Protein AF-A0A0J9FMY9-F1 (afdb_monomer_lite)

Structure (mmCIF, N/CA/C/O backbone):
data_AF-A0A0J9FMY9-F1
#
_entry.id   AF-A0A0J9FMY9-F1
#
loop_
_atom_site.group_PDB
_atom_site.id
_atom_site.type_symbol
_atom_site.label_atom_id
_atom_site.label_alt_id
_atom_site.label_comp_id
_atom_site.label_asym_id
_atom_site.label_entity_id
_atom_site.label_seq_id
_atom_site.pdbx_PDB_ins_code
_atom_site.Cartn_x
_atom_site.Cartn_y
_atom_site.Cartn_z
_atom_site.occupancy
_atom_site.B_iso_or_equiv
_atom_site.auth_seq_id
_atom_site.auth_comp_id
_atom_site.auth_asym_id
_atom_site.auth_atom_id
_atom_site.pdbx_PDB_model_num
ATOM 1 N N . MET A 1 1 ? 34.239 -7.128 -32.981 1.00 51.28 1 MET A N 1
ATOM 2 C CA . MET A 1 1 ? 32.922 -6.642 -33.454 1.00 51.28 1 MET A CA 1
ATOM 3 C C . MET A 1 1 ? 31.728 -7.252 -32.711 1.00 51.28 1 MET A C 1
ATOM 5 O O . MET A 1 1 ? 30.776 -6.526 -32.487 1.00 51.28 1 MET A O 1
ATOM 9 N N . ALA A 1 2 ? 31.751 -8.516 -32.260 1.00 53.34 2 ALA A N 1
ATOM 10 C CA . ALA A 1 2 ? 30.641 -9.077 -31.464 1.00 53.34 2 ALA A CA 1
ATOM 11 C C . ALA A 1 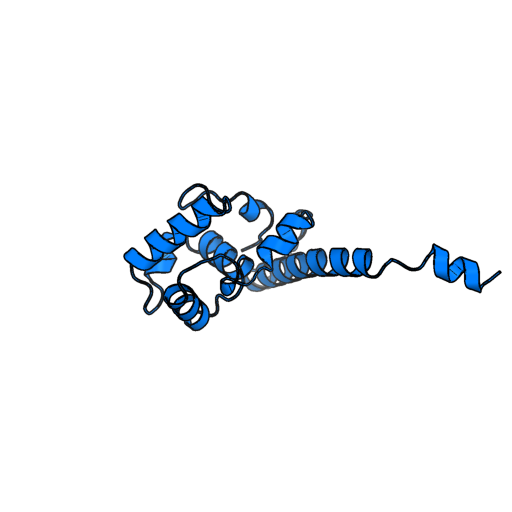2 ? 30.574 -8.557 -30.006 1.00 53.34 2 ALA A C 1
ATOM 13 O O . ALA A 1 2 ? 29.491 -8.382 -29.459 1.00 53.34 2 ALA A O 1
ATOM 14 N N . ALA A 1 3 ? 31.722 -8.268 -29.382 1.00 53.75 3 ALA A N 1
ATOM 15 C CA . ALA A 1 3 ? 31.780 -7.810 -27.988 1.00 53.75 3 ALA A CA 1
ATOM 16 C C . ALA A 1 3 ? 31.188 -6.400 -27.771 1.00 53.75 3 ALA A C 1
ATOM 18 O O . ALA A 1 3 ? 30.572 -6.143 -26.741 1.00 53.75 3 ALA A O 1
ATOM 19 N N . THR A 1 4 ? 31.319 -5.504 -28.755 1.00 53.56 4 THR A N 1
ATOM 20 C CA . THR A 1 4 ? 30.743 -4.148 -28.714 1.00 53.56 4 THR A CA 1
ATOM 21 C C . THR A 1 4 ? 29.220 -4.172 -28.871 1.00 53.56 4 THR A C 1
ATOM 23 O O . THR A 1 4 ? 28.524 -3.472 -28.146 1.00 53.56 4 THR A O 1
ATOM 26 N N . TYR A 1 5 ? 28.693 -5.077 -29.704 1.00 57.59 5 TYR A N 1
ATOM 27 C CA . TYR A 1 5 ? 27.249 -5.276 -29.884 1.00 57.59 5 TYR A CA 1
ATOM 28 C C . TYR A 1 5 ? 26.539 -5.741 -28.601 1.00 57.59 5 TYR A C 1
ATOM 30 O O . TYR A 1 5 ? 25.401 -5.352 -28.341 1.00 57.59 5 TYR A O 1
ATOM 38 N N . ILE A 1 6 ? 27.200 -6.565 -27.778 1.00 57.62 6 ILE A N 1
ATOM 39 C CA . ILE A 1 6 ? 26.646 -7.016 -26.492 1.00 57.62 6 ILE A CA 1
ATOM 40 C C . ILE A 1 6 ? 26.609 -5.857 -25.493 1.00 57.62 6 ILE A C 1
ATOM 42 O O . ILE A 1 6 ? 25.601 -5.682 -24.816 1.00 57.62 6 ILE A O 1
ATOM 46 N N . HIS A 1 7 ? 27.664 -5.041 -25.419 1.00 58.41 7 HIS A N 1
ATOM 47 C CA . HIS A 1 7 ? 27.706 -3.910 -24.492 1.00 58.41 7 HIS A CA 1
ATOM 48 C C . HIS A 1 7 ? 26.641 -2.848 -24.814 1.00 58.41 7 HIS A C 1
ATOM 50 O O . HIS A 1 7 ? 26.029 -2.308 -23.893 1.00 58.41 7 HIS A O 1
ATOM 56 N N . GLU A 1 8 ? 26.387 -2.587 -26.097 1.00 58.66 8 GLU A N 1
ATOM 57 C CA . GLU A 1 8 ? 25.418 -1.581 -26.552 1.00 58.66 8 GLU A CA 1
ATOM 58 C C . GLU A 1 8 ? 23.956 -2.034 -26.400 1.00 58.66 8 GLU A C 1
ATOM 60 O O . GLU A 1 8 ? 23.081 -1.209 -26.142 1.00 58.66 8 GLU A O 1
ATOM 65 N N . ASN A 1 9 ? 23.681 -3.340 -26.502 1.00 61.38 9 ASN A N 1
ATOM 66 C CA . ASN A 1 9 ? 22.319 -3.887 -26.417 1.00 61.38 9 ASN A CA 1
ATOM 67 C C . ASN A 1 9 ? 21.946 -4.453 -25.038 1.00 61.38 9 ASN A C 1
ATOM 69 O O . ASN A 1 9 ? 20.779 -4.782 -24.795 1.00 61.38 9 ASN A O 1
ATOM 73 N N . TRP A 1 10 ? 22.907 -4.591 -24.122 1.00 70.69 10 TRP A N 1
ATOM 74 C CA . TRP A 1 10 ? 22.628 -5.065 -22.772 1.00 70.69 10 TRP A CA 1
ATOM 75 C C . TRP A 1 10 ? 21.916 -3.978 -21.967 1.00 70.69 10 TRP A C 1
ATOM 77 O O . TRP A 1 10 ? 22.460 -2.906 -21.694 1.00 70.69 10 TRP A O 1
ATOM 87 N N . LYS A 1 11 ? 20.681 -4.258 -21.540 1.00 72.12 11 LYS A N 1
ATOM 88 C CA . LYS A 1 11 ? 19.965 -3.365 -20.626 1.00 72.12 11 LYS A CA 1
ATOM 89 C C . LYS A 1 11 ? 20.761 -3.234 -19.335 1.00 72.12 11 LYS A C 1
ATOM 91 O O . LYS A 1 11 ? 21.118 -4.230 -18.709 1.00 72.12 11 LYS A O 1
ATOM 96 N N . THR A 1 12 ? 20.992 -1.998 -18.907 1.00 82.88 12 THR A N 1
ATOM 97 C CA . THR A 1 12 ? 21.638 -1.738 -17.622 1.00 82.88 12 THR A CA 1
ATOM 98 C C . THR A 1 12 ? 20.855 -2.402 -16.488 1.00 82.88 12 THR A C 1
ATOM 100 O O . THR A 1 12 ? 19.623 -2.507 -16.529 1.00 82.88 12 THR A O 1
ATOM 103 N N . THR A 1 13 ? 21.562 -2.822 -15.438 1.00 81.50 13 THR A N 1
ATOM 104 C CA . THR A 1 13 ? 20.961 -3.413 -14.231 1.00 81.50 13 THR A CA 1
ATOM 105 C C . THR A 1 13 ? 19.852 -2.526 -13.659 1.00 81.50 13 THR A C 1
ATOM 107 O O . THR A 1 13 ? 18.830 -3.020 -13.183 1.00 81.50 13 THR A O 1
ATOM 110 N N . GLU A 1 14 ? 20.010 -1.205 -13.763 1.00 81.69 14 GLU A N 1
ATOM 111 C CA . GLU A 1 14 ? 19.011 -0.230 -13.335 1.00 81.69 14 GLU A CA 1
ATOM 112 C C . GLU A 1 14 ? 17.723 -0.295 -14.171 1.00 81.69 14 GLU A C 1
ATOM 114 O O . GLU A 1 14 ? 16.624 -0.311 -13.612 1.00 81.69 14 GLU A O 1
ATOM 119 N N . THR A 1 15 ? 17.834 -0.394 -15.498 1.00 84.88 15 THR A N 1
ATOM 120 C CA . THR A 1 15 ? 16.677 -0.561 -16.388 1.00 84.88 15 THR A CA 1
ATOM 121 C C . THR A 1 15 ? 15.952 -1.873 -16.108 1.00 84.88 15 THR A C 1
ATOM 123 O O . THR A 1 15 ? 14.723 -1.885 -16.009 1.00 84.88 15 THR A O 1
ATOM 126 N N . CYS A 1 16 ? 16.690 -2.965 -15.897 1.00 85.12 16 CYS A N 1
ATOM 127 C CA . CYS A 1 16 ? 16.107 -4.248 -15.508 1.00 85.12 16 CYS A CA 1
ATOM 128 C C . CYS A 1 16 ? 15.360 -4.145 -14.171 1.00 85.12 16 CYS A C 1
ATOM 130 O O . CYS A 1 16 ? 14.210 -4.570 -14.075 1.00 85.12 16 CYS A O 1
ATOM 132 N N . ARG A 1 17 ? 15.951 -3.497 -13.160 1.00 86.06 17 ARG A N 1
ATOM 133 C CA . ARG A 1 17 ? 15.306 -3.284 -11.856 1.00 86.06 17 ARG A CA 1
ATOM 134 C C . ARG A 1 17 ? 14.011 -2.476 -11.978 1.00 86.06 17 ARG A C 1
ATOM 136 O O . ARG A 1 17 ? 12.998 -2.859 -11.400 1.00 86.06 17 ARG A O 1
ATOM 143 N N . LYS A 1 18 ? 14.020 -1.385 -12.751 1.00 87.25 18 LYS A N 1
ATOM 144 C CA . LYS A 1 18 ? 12.824 -0.566 -13.027 1.00 87.25 18 LYS A CA 1
ATOM 145 C C . LYS A 1 18 ? 11.717 -1.388 -13.694 1.00 87.25 18 LYS A C 1
ATOM 147 O O . LYS A 1 18 ? 10.546 -1.223 -13.356 1.00 87.25 18 LYS A O 1
ATOM 152 N N . GLN A 1 19 ? 12.085 -2.278 -14.616 1.00 87.69 19 GLN A N 1
ATOM 153 C CA . GLN A 1 19 ? 11.142 -3.158 -15.301 1.00 87.69 19 GLN A CA 1
ATOM 154 C C . GLN A 1 19 ? 10.519 -4.182 -14.347 1.00 87.69 19 GLN A C 1
ATOM 156 O O . GLN A 1 19 ? 9.306 -4.370 -14.381 1.00 87.69 19 GLN A O 1
ATOM 161 N N . VAL A 1 20 ? 11.325 -4.796 -13.474 1.00 88.88 20 VAL A N 1
ATOM 162 C CA . VAL A 1 20 ? 10.845 -5.760 -12.473 1.00 88.88 20 VAL A CA 1
ATOM 163 C C . VAL A 1 20 ? 9.791 -5.124 -11.572 1.00 88.88 20 VAL A C 1
ATOM 165 O O . VAL A 1 20 ? 8.712 -5.682 -11.438 1.00 88.88 20 VAL A O 1
ATOM 168 N N . LEU A 1 21 ? 10.043 -3.925 -11.035 1.00 89.06 21 LEU A N 1
ATOM 169 C CA . LEU A 1 21 ? 9.086 -3.236 -10.158 1.00 89.06 21 LEU A CA 1
ATOM 170 C C . LEU A 1 21 ? 7.720 -3.032 -10.831 1.00 89.06 21 LEU A C 1
ATOM 172 O O . LEU A 1 21 ? 6.682 -3.313 -10.237 1.00 89.06 21 LEU A O 1
ATOM 176 N N . LYS A 1 22 ? 7.725 -2.582 -12.091 1.00 88.00 22 LYS A N 1
ATOM 177 C CA . LYS A 1 22 ? 6.499 -2.398 -12.879 1.00 88.00 22 LYS A CA 1
ATOM 178 C C . LYS A 1 22 ? 5.765 -3.715 -13.115 1.00 88.00 22 LYS A C 1
ATOM 180 O O . LYS A 1 22 ? 4.551 -3.775 -12.935 1.00 88.00 22 LYS A O 1
ATOM 185 N N . LEU A 1 23 ? 6.498 -4.751 -13.523 1.00 88.25 23 LEU A N 1
ATOM 186 C CA . LEU A 1 23 ? 5.932 -6.070 -13.797 1.00 88.25 23 LEU A CA 1
ATOM 187 C C . LEU A 1 23 ? 5.345 -6.701 -12.534 1.00 88.25 23 LEU A C 1
ATOM 189 O O . LEU A 1 23 ? 4.286 -7.307 -12.622 1.00 88.25 23 LEU A O 1
ATOM 193 N N . THR A 1 24 ? 5.958 -6.509 -11.364 1.00 90.62 24 THR A N 1
ATOM 194 C CA . THR A 1 24 ? 5.428 -7.023 -10.094 1.00 90.62 24 THR A CA 1
ATOM 195 C C . THR A 1 24 ? 4.022 -6.490 -9.811 1.00 90.62 24 THR A C 1
ATOM 197 O O . THR A 1 24 ? 3.111 -7.286 -9.593 1.00 90.62 24 THR A O 1
ATOM 200 N N . ILE A 1 25 ? 3.803 -5.170 -9.902 1.00 89.00 25 ILE A N 1
ATOM 201 C CA . ILE A 1 25 ? 2.467 -4.580 -9.689 1.00 89.00 25 ILE A CA 1
ATOM 202 C C . ILE A 1 25 ? 1.463 -5.087 -10.730 1.00 89.00 25 ILE A C 1
ATOM 204 O O . ILE A 1 25 ? 0.313 -5.384 -10.402 1.00 89.00 25 ILE A O 1
ATOM 208 N N . GLN A 1 26 ? 1.891 -5.219 -11.989 1.00 88.06 26 GLN A N 1
ATOM 209 C CA . GLN A 1 26 ? 1.041 -5.761 -13.047 1.00 88.06 26 GLN A CA 1
ATOM 210 C C . GLN A 1 26 ? 0.643 -7.212 -12.765 1.00 88.06 26 GLN A C 1
ATOM 212 O O . GLN A 1 26 ? -0.540 -7.531 -12.827 1.00 88.06 26 GLN A O 1
ATOM 217 N N . CYS A 1 27 ? 1.589 -8.073 -12.391 1.00 87.50 27 CYS A N 1
ATOM 218 C CA . CYS A 1 27 ? 1.319 -9.456 -12.001 1.00 87.50 27 CYS A CA 1
ATOM 219 C C . CYS A 1 27 ? 0.344 -9.53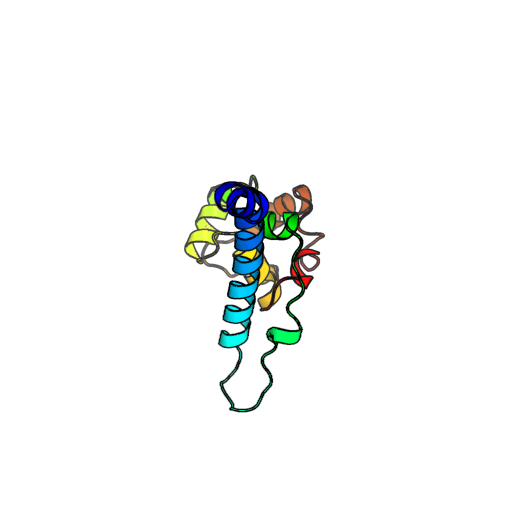1 -10.823 1.00 87.50 27 CYS A C 1
ATOM 221 O O . CYS A 1 27 ? -0.606 -10.309 -10.873 1.00 87.50 27 CYS A O 1
ATOM 223 N N . ASN A 1 28 ? 0.520 -8.691 -9.803 1.00 88.94 28 ASN A N 1
ATOM 224 C CA . ASN A 1 28 ? -0.401 -8.635 -8.671 1.00 88.94 28 ASN A CA 1
ATOM 225 C C . ASN A 1 28 ? -1.801 -8.164 -9.093 1.00 88.94 28 ASN A C 1
ATOM 227 O O . ASN A 1 28 ? -2.794 -8.723 -8.639 1.00 88.94 28 ASN A O 1
ATOM 231 N N . ASN A 1 29 ? -1.902 -7.201 -10.014 1.00 88.50 29 ASN A N 1
ATOM 232 C CA . ASN A 1 29 ? -3.182 -6.795 -10.599 1.00 88.50 29 ASN A CA 1
ATOM 233 C C . ASN A 1 29 ? -3.863 -7.936 -11.359 1.00 88.50 29 ASN A C 1
ATOM 235 O O . ASN A 1 29 ? -5.062 -8.139 -11.179 1.00 88.50 29 ASN A O 1
ATOM 239 N N . TYR A 1 30 ? -3.120 -8.683 -12.179 1.00 84.31 30 TYR A N 1
ATOM 240 C CA . TYR A 1 30 ? -3.653 -9.857 -12.871 1.00 84.31 30 TYR A CA 1
ATOM 241 C C . TYR A 1 30 ? -4.119 -10.919 -11.877 1.00 84.31 30 TYR A C 1
ATOM 243 O O . TYR A 1 30 ? -5.224 -11.431 -12.011 1.00 84.31 30 TYR A O 1
ATOM 251 N N . LYS A 1 31 ? -3.320 -11.205 -10.843 1.00 85.12 31 LYS A N 1
ATOM 252 C CA . LYS A 1 31 ? -3.682 -12.148 -9.781 1.00 85.12 31 LYS A CA 1
ATOM 253 C C . LYS A 1 31 ? -4.979 -11.736 -9.088 1.00 85.12 31 LYS A C 1
ATOM 255 O O . LYS A 1 31 ? -5.862 -12.574 -8.940 1.00 85.12 31 LYS A O 1
ATOM 260 N N . SER A 1 32 ? -5.110 -10.465 -8.709 1.00 81.94 32 SER A N 1
ATOM 261 C CA . SER A 1 32 ? -6.347 -9.940 -8.131 1.00 81.94 32 SER A CA 1
ATOM 262 C C . SER A 1 32 ? -7.514 -10.107 -9.099 1.00 81.94 32 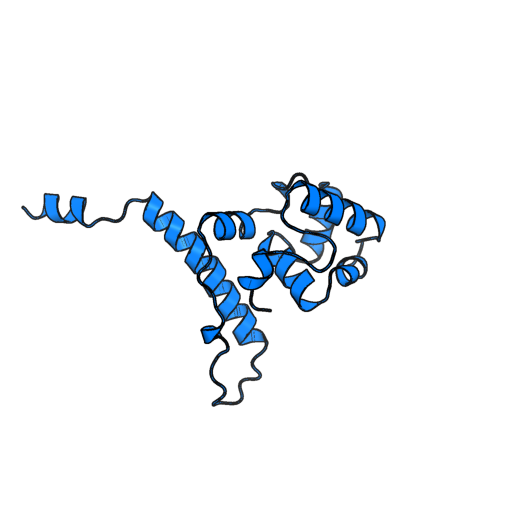SER A C 1
ATOM 264 O O . SER A 1 32 ? -8.520 -10.683 -8.719 1.00 81.94 32 SER A O 1
ATOM 266 N N . ALA A 1 33 ? -7.373 -9.701 -10.366 1.00 79.62 33 ALA A N 1
ATOM 267 C CA . ALA A 1 33 ? -8.437 -9.831 -11.365 1.00 79.62 33 ALA A CA 1
ATOM 268 C C . ALA A 1 33 ? -8.908 -11.286 -11.553 1.00 79.62 33 ALA A C 1
ATOM 270 O O . ALA A 1 33 ? -10.108 -11.534 -11.651 1.00 79.62 33 ALA A O 1
ATOM 271 N N . LEU A 1 34 ? -7.975 -12.242 -11.557 1.00 75.94 34 LEU A N 1
ATOM 272 C CA . LEU A 1 34 ? -8.271 -13.669 -11.694 1.00 75.94 34 LEU A CA 1
ATOM 273 C C . LEU A 1 34 ? -9.012 -14.244 -10.481 1.00 75.94 34 LEU A C 1
ATOM 275 O O . LEU A 1 34 ? -9.821 -15.146 -10.647 1.00 75.94 34 LEU A O 1
ATOM 279 N N . GLN A 1 35 ? -8.775 -13.728 -9.271 1.00 73.62 35 GLN A N 1
ATOM 280 C CA . GLN A 1 35 ? -9.466 -14.197 -8.064 1.00 73.62 35 GLN A CA 1
ATOM 281 C C . GLN A 1 35 ? -10.962 -13.838 -8.031 1.00 73.62 35 GLN A C 1
ATOM 283 O O . GLN A 1 35 ? -11.706 -14.475 -7.290 1.00 73.62 35 GLN A O 1
ATOM 288 N N . TYR A 1 36 ? -11.403 -12.844 -8.811 1.00 61.00 36 TYR A N 1
ATOM 289 C CA . TYR A 1 36 ? -12.808 -12.404 -8.864 1.00 61.00 36 TYR A CA 1
ATOM 290 C C . TYR A 1 36 ? -13.549 -12.834 -10.125 1.00 61.00 36 TYR A C 1
ATOM 292 O O . TYR A 1 36 ? -14.772 -12.701 -10.184 1.00 61.00 36 TYR A O 1
ATOM 300 N N . GLN A 1 37 ? -12.846 -13.355 -11.132 1.00 59.38 37 GLN A N 1
ATOM 301 C CA . GLN A 1 37 ? -13.518 -14.066 -12.207 1.00 59.38 37 GLN A CA 1
ATOM 302 C C . GLN A 1 37 ? -13.954 -15.424 -11.658 1.00 59.38 37 GLN A C 1
ATOM 304 O O . GLN A 1 37 ? -13.154 -16.350 -11.550 1.00 59.38 37 GLN A O 1
ATOM 309 N N . ASN A 1 38 ? -15.249 -15.560 -11.356 1.00 50.28 38 ASN A N 1
ATOM 310 C CA . ASN A 1 38 ? -15.894 -16.843 -11.606 1.00 50.28 38 ASN A CA 1
ATOM 311 C C . ASN A 1 38 ? -15.537 -17.178 -13.053 1.00 50.28 38 ASN A C 1
ATOM 313 O O . ASN A 1 38 ? -15.833 -16.385 -13.949 1.00 50.28 38 ASN A O 1
ATOM 317 N N . VAL A 1 39 ? -14.785 -18.256 -13.258 1.00 48.28 39 VAL A N 1
ATOM 318 C CA . VAL A 1 39 ? -14.347 -18.712 -14.578 1.00 48.28 39 VAL A CA 1
ATOM 319 C C . VAL A 1 39 ? -15.583 -19.224 -15.321 1.00 48.28 39 VAL A C 1
ATOM 321 O O . VAL A 1 39 ? -15.778 -20.420 -15.483 1.00 48.28 39 VAL A O 1
ATOM 324 N N . GLU A 1 40 ? -16.472 -18.320 -15.715 1.00 49.81 40 GLU A N 1
ATOM 325 C CA . GLU A 1 40 ? -17.386 -18.559 -16.816 1.00 49.81 40 GLU A CA 1
ATOM 326 C C . GLU A 1 40 ? -16.580 -18.268 -18.081 1.00 49.81 40 GLU A C 1
ATOM 328 O O . GLU A 1 40 ? -16.153 -17.137 -18.343 1.00 49.81 40 GLU A O 1
ATOM 333 N N . GLU A 1 41 ? -16.268 -19.342 -18.803 1.00 45.72 41 GLU A N 1
ATOM 334 C CA . GLU A 1 41 ? -15.561 -19.303 -20.076 1.00 45.72 41 GLU A CA 1
ATOM 335 C C . GLU A 1 41 ? -16.198 -18.253 -20.998 1.00 45.72 41 GLU A C 1
ATOM 337 O O . GLU A 1 41 ? -17.368 -18.348 -21.358 1.00 45.72 41 GLU A O 1
ATOM 342 N N . GLY A 1 42 ? -15.425 -17.231 -21.380 1.00 52.34 42 GLY A N 1
ATOM 343 C CA . GLY A 1 42 ? -15.841 -16.246 -22.383 1.00 52.34 42 GLY A CA 1
ATOM 344 C C . GLY A 1 42 ? -15.952 -14.794 -21.913 1.00 52.34 42 GLY A C 1
ATOM 345 O O . GLY A 1 42 ? -16.084 -13.919 -22.768 1.00 52.34 42 GLY A O 1
ATOM 346 N N . VAL A 1 43 ? -15.833 -14.483 -20.614 1.00 52.66 43 VAL A N 1
ATOM 347 C CA . VAL A 1 43 ? -15.755 -13.077 -20.166 1.00 52.66 43 VAL A CA 1
ATOM 348 C C . VAL A 1 43 ? -14.323 -12.545 -20.353 1.00 52.66 43 VAL A C 1
ATOM 350 O O . VAL A 1 43 ? -13.394 -13.071 -19.729 1.00 52.66 43 VAL A O 1
ATOM 353 N N . PRO A 1 44 ? -14.098 -11.494 -21.171 1.00 52.34 44 PRO A N 1
ATOM 354 C CA . PRO A 1 44 ? -12.767 -10.929 -21.384 1.00 52.34 44 PRO A CA 1
ATOM 355 C C . PRO A 1 44 ? -12.140 -10.520 -20.052 1.00 52.34 44 PRO A C 1
ATOM 357 O O . PRO A 1 44 ? -12.766 -9.808 -19.262 1.00 52.34 44 PRO A O 1
ATOM 360 N N . CYS A 1 45 ? -10.906 -10.959 -19.789 1.00 54.16 45 CYS A N 1
ATOM 361 C CA . CYS A 1 45 ? -10.238 -10.610 -18.542 1.00 54.16 45 CYS A CA 1
ATOM 362 C C . CYS A 1 45 ? -10.150 -9.086 -18.388 1.00 54.16 45 CYS A C 1
ATOM 364 O O . CYS A 1 45 ? -9.795 -8.364 -19.321 1.00 54.16 45 CYS A O 1
ATOM 366 N N . MET A 1 46 ? -10.454 -8.583 -17.185 1.00 52.47 46 MET A N 1
ATOM 367 C CA . MET A 1 46 ? -10.442 -7.148 -16.825 1.00 52.47 46 MET A CA 1
ATOM 368 C C . MET A 1 46 ? -9.064 -6.471 -16.993 1.00 52.47 46 MET A C 1
ATOM 370 O O . MET A 1 46 ? -8.901 -5.279 -16.734 1.00 52.47 46 MET A O 1
ATOM 374 N N . CYS A 1 47 ? -8.083 -7.232 -17.469 1.00 53.69 47 CYS A N 1
ATOM 375 C CA . CYS A 1 47 ? -6.753 -6.879 -17.935 1.00 53.69 47 CYS A CA 1
ATOM 376 C C . CYS A 1 47 ? -6.668 -5.560 -18.715 1.00 53.69 47 CYS A C 1
ATOM 378 O O . CYS A 1 47 ? -5.711 -4.811 -18.533 1.00 53.69 47 CYS A O 1
ATOM 380 N N . ASN A 1 48 ? -7.686 -5.224 -19.516 1.00 55.38 48 ASN A N 1
ATOM 381 C CA . ASN A 1 48 ? -7.709 -3.986 -20.306 1.00 55.38 48 ASN A CA 1
ATOM 382 C C . ASN A 1 48 ? -7.743 -2.708 -19.442 1.00 55.38 48 ASN A C 1
ATOM 384 O O . ASN A 1 48 ? -7.467 -1.623 -19.945 1.00 55.38 48 ASN A O 1
ATOM 388 N N . ARG A 1 49 ? -8.063 -2.820 -18.144 1.00 62.78 49 ARG A N 1
ATOM 389 C CA . ARG A 1 49 ? -8.059 -1.703 -17.183 1.00 62.78 49 ARG A CA 1
ATOM 390 C C . ARG A 1 49 ? -6.716 -1.507 -16.474 1.00 62.78 49 ARG A C 1
ATOM 392 O O . ARG A 1 49 ? -6.585 -0.561 -15.700 1.00 62.78 49 ARG A O 1
ATOM 399 N N . ILE A 1 50 ? -5.728 -2.381 -16.693 1.00 68.69 50 ILE A N 1
ATOM 400 C CA . ILE A 1 50 ? -4.429 -2.286 -16.016 1.00 68.69 50 ILE A CA 1
ATOM 401 C C . ILE A 1 50 ? -3.631 -1.136 -16.627 1.00 68.69 50 ILE A C 1
ATOM 403 O O . ILE A 1 50 ? -3.012 -1.255 -17.685 1.00 68.69 50 ILE A O 1
ATOM 407 N N . GLN A 1 51 ? -3.646 -0.003 -15.933 1.00 75.81 51 GLN A N 1
ATOM 408 C CA . GLN A 1 51 ? -2.863 1.163 -16.311 1.00 75.81 51 GLN A CA 1
ATOM 409 C C . GLN A 1 51 ? -1.364 0.902 -16.130 1.00 75.81 51 GLN A C 1
ATOM 411 O O . GLN A 1 51 ? -0.926 0.131 -15.270 1.00 75.81 51 GLN A O 1
ATOM 416 N N . LYS A 1 52 ? -0.547 1.570 -16.949 1.00 82.50 52 LYS A N 1
ATOM 417 C CA . LYS A 1 52 ? 0.908 1.554 -16.779 1.00 82.50 52 LYS A CA 1
AT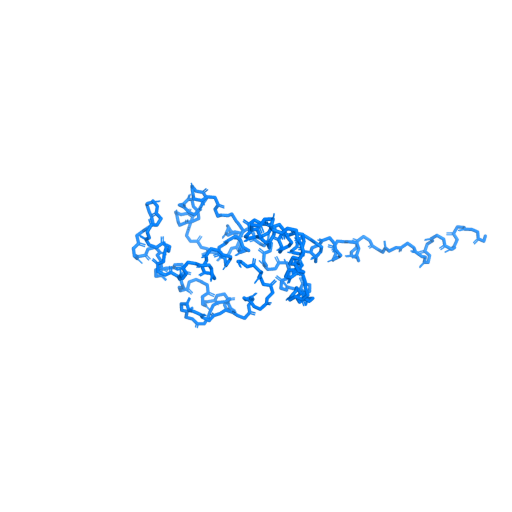OM 418 C C . LYS A 1 52 ? 1.267 2.373 -15.543 1.00 82.50 52 LYS A C 1
ATOM 420 O O . LYS A 1 52 ? 1.044 3.576 -15.521 1.00 82.50 52 LYS A O 1
ATOM 425 N N . VAL A 1 53 ? 1.869 1.720 -14.555 1.00 85.88 53 VAL A N 1
ATOM 426 C CA . VAL A 1 53 ? 2.283 2.369 -13.308 1.00 85.88 53 VAL A CA 1
ATOM 427 C C . VAL A 1 53 ? 3.621 3.094 -13.514 1.00 85.88 53 VAL A C 1
ATOM 429 O O . VAL A 1 53 ? 4.579 2.479 -14.016 1.00 85.88 53 VAL A O 1
ATOM 432 N N . PRO A 1 54 ? 3.728 4.386 -13.154 1.00 91.00 54 PRO A N 1
ATOM 433 C CA . PRO A 1 54 ? 5.005 5.085 -13.082 1.00 91.00 54 PRO A CA 1
ATOM 434 C C . PRO A 1 54 ? 5.992 4.373 -12.150 1.00 91.00 54 PRO A C 1
ATOM 436 O O . PRO A 1 54 ? 5.610 3.659 -11.228 1.00 91.00 54 PRO A O 1
ATOM 439 N N . ILE A 1 55 ? 7.295 4.543 -12.390 1.00 89.12 55 ILE A N 1
ATOM 440 C CA . ILE A 1 55 ? 8.327 3.825 -11.618 1.00 89.12 55 ILE A CA 1
ATOM 441 C C . ILE A 1 55 ? 8.290 4.227 -10.144 1.00 89.12 55 ILE A C 1
ATOM 443 O O . ILE A 1 55 ? 8.425 3.364 -9.281 1.00 89.12 55 ILE A O 1
ATOM 447 N N . GLU A 1 56 ? 8.132 5.519 -9.866 1.00 91.19 56 GLU A N 1
ATOM 448 C CA . GLU A 1 56 ? 8.131 6.030 -8.495 1.00 91.19 56 GLU A CA 1
ATOM 449 C C . GLU A 1 56 ? 6.910 5.526 -7.719 1.00 91.19 56 GLU A C 1
ATOM 451 O O . GLU A 1 56 ? 7.061 5.029 -6.605 1.00 91.19 56 GLU A O 1
ATOM 456 N N . ASP A 1 57 ? 5.742 5.485 -8.361 1.00 91.62 57 ASP A N 1
ATOM 457 C CA . ASP A 1 57 ? 4.529 4.902 -7.780 1.00 91.62 57 ASP A CA 1
ATOM 458 C C . ASP A 1 57 ? 4.669 3.390 -7.554 1.00 91.62 57 ASP A C 1
ATOM 460 O O . ASP A 1 57 ? 4.285 2.880 -6.505 1.00 91.62 57 ASP A O 1
ATOM 464 N N . ALA A 1 58 ? 5.287 2.656 -8.488 1.00 91.25 58 ALA A N 1
ATOM 465 C CA . ALA A 1 58 ? 5.548 1.226 -8.313 1.00 91.25 58 ALA A CA 1
ATOM 466 C C . ALA A 1 58 ? 6.519 0.950 -7.151 1.00 91.25 58 ALA A C 1
ATOM 468 O O . ALA A 1 58 ? 6.324 0.002 -6.391 1.00 91.25 58 ALA A O 1
ATOM 469 N N . LYS A 1 59 ? 7.557 1.781 -6.977 1.00 93.62 59 LYS A N 1
ATOM 470 C CA . LYS A 1 59 ? 8.457 1.693 -5.814 1.00 93.62 59 LYS A CA 1
ATOM 471 C C . LYS A 1 59 ? 7.702 1.963 -4.515 1.00 93.62 59 LYS A C 1
ATOM 473 O O . LYS A 1 59 ? 7.894 1.229 -3.548 1.00 93.62 59 LYS A O 1
ATOM 478 N N . LEU A 1 60 ? 6.863 2.997 -4.498 1.00 93.88 60 LEU A N 1
ATOM 479 C CA . LEU A 1 60 ? 6.081 3.381 -3.329 1.00 93.88 60 LEU A CA 1
ATOM 480 C C . LEU A 1 60 ? 5.100 2.269 -2.931 1.00 93.88 60 LEU A C 1
ATOM 482 O O . LEU A 1 60 ? 5.088 1.857 -1.777 1.00 93.88 60 LEU A O 1
ATOM 486 N N . LEU A 1 61 ? 4.372 1.693 -3.890 1.00 93.31 61 LEU A N 1
ATOM 487 C CA . LEU A 1 61 ? 3.467 0.559 -3.664 1.00 93.31 61 LEU A CA 1
ATOM 488 C C . LEU A 1 61 ? 4.181 -0.662 -3.062 1.00 93.31 61 LEU A C 1
ATOM 490 O O . LEU A 1 61 ? 3.679 -1.274 -2.123 1.00 93.31 61 LEU A O 1
ATOM 494 N N . LEU A 1 62 ? 5.382 -0.984 -3.546 1.00 93.31 62 LEU A N 1
ATOM 495 C CA . LEU A 1 62 ? 6.179 -2.113 -3.047 1.00 93.31 62 LEU A CA 1
ATOM 496 C C . LEU A 1 62 ? 6.950 -1.798 -1.754 1.00 93.31 62 LEU A C 1
ATOM 498 O O . LEU A 1 62 ? 7.699 -2.643 -1.248 1.00 93.31 62 LEU A O 1
ATOM 502 N N . THR A 1 63 ? 6.798 -0.590 -1.209 1.00 94.44 63 THR A N 1
ATOM 503 C CA . THR A 1 63 ? 7.450 -0.196 0.038 1.00 94.44 63 THR A CA 1
ATOM 504 C C . THR A 1 63 ? 6.794 -0.913 1.217 1.00 94.44 63 THR A C 1
ATOM 506 O O . THR A 1 63 ? 5.572 -0.953 1.352 1.00 94.44 63 THR A O 1
ATOM 509 N N . SER A 1 64 ? 7.629 -1.510 2.074 1.00 92.50 64 SER A N 1
ATOM 510 C CA . SER A 1 64 ? 7.187 -2.107 3.340 1.00 92.50 64 SER A CA 1
ATOM 511 C C . SER A 1 64 ? 6.592 -1.033 4.242 1.00 92.50 64 SER A C 1
ATOM 513 O O . SER A 1 64 ? 7.170 0.048 4.366 1.00 92.50 64 SER A O 1
ATOM 515 N N . LEU A 1 65 ? 5.504 -1.359 4.937 1.00 90.94 65 LEU A N 1
ATOM 516 C CA . LEU A 1 65 ? 4.878 -0.448 5.897 1.00 90.94 65 LEU A CA 1
ATOM 517 C C . LEU A 1 65 ? 5.834 -0.008 7.020 1.00 90.94 65 LEU A C 1
ATOM 519 O O . LEU A 1 65 ? 5.682 1.080 7.563 1.00 90.94 65 LEU A O 1
ATOM 523 N N . GLU A 1 66 ? 6.860 -0.808 7.329 1.00 88.50 66 GLU A N 1
ATOM 524 C CA . GLU A 1 66 ? 7.908 -0.449 8.299 1.00 88.50 66 GLU A CA 1
ATOM 525 C C . GLU A 1 66 ? 8.717 0.789 7.888 1.00 88.50 66 GLU A C 1
ATOM 527 O O . GLU A 1 66 ? 9.285 1.461 8.742 1.00 88.50 66 GLU A O 1
ATOM 532 N N . LYS A 1 67 ? 8.782 1.091 6.587 1.00 89.94 67 LYS A N 1
ATOM 533 C CA . LYS A 1 67 ? 9.532 2.234 6.048 1.00 89.94 67 LYS A CA 1
ATOM 534 C C . LYS A 1 67 ? 8.698 3.513 5.949 1.00 89.94 67 LYS A C 1
ATOM 536 O O . LYS A 1 67 ? 9.245 4.536 5.563 1.00 89.94 67 LYS A O 1
ATOM 541 N N . LEU A 1 68 ? 7.403 3.456 6.264 1.00 86.44 68 LEU A N 1
ATOM 542 C CA . LEU A 1 68 ? 6.470 4.586 6.156 1.00 86.44 68 LEU A CA 1
ATOM 543 C C . LEU A 1 68 ? 6.292 5.349 7.479 1.00 86.44 68 LEU A C 1
ATOM 545 O O . LEU A 1 68 ? 5.296 6.041 7.652 1.00 86.44 68 LEU A O 1
ATOM 549 N N . GLU A 1 69 ? 7.215 5.178 8.432 1.00 88.06 69 GLU A N 1
ATOM 550 C CA . GLU A 1 69 ? 7.169 5.822 9.759 1.00 88.06 69 GLU A CA 1
ATOM 551 C C . GLU A 1 69 ? 5.850 5.593 10.531 1.00 88.06 69 GLU A C 1
ATOM 553 O O . GLU A 1 69 ? 5.472 6.358 11.420 1.00 88.06 69 GLU A O 1
ATOM 558 N N . ILE A 1 70 ? 5.145 4.504 10.214 1.00 88.69 70 ILE A N 1
ATOM 559 C CA . ILE A 1 70 ? 3.939 4.066 10.920 1.00 88.69 70 ILE A CA 1
ATOM 560 C C . 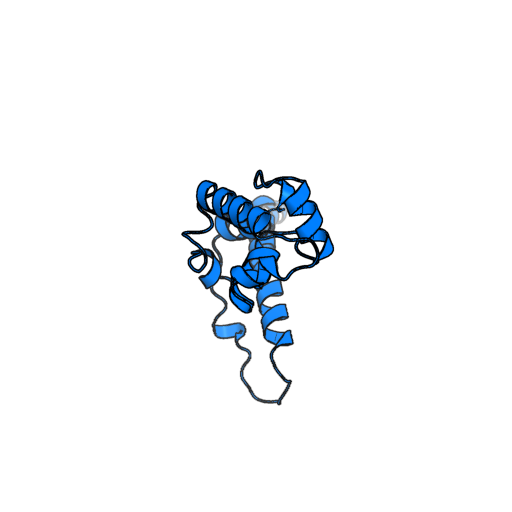ILE A 1 70 ? 4.353 3.447 12.265 1.00 88.69 70 ILE A C 1
ATOM 562 O O . ILE A 1 70 ? 5.369 2.753 12.350 1.00 88.69 70 ILE A O 1
ATOM 566 N N . ASP A 1 71 ? 3.548 3.645 13.319 1.00 89.88 71 ASP A N 1
ATOM 567 C CA . ASP A 1 71 ? 3.794 3.023 14.629 1.00 89.88 71 ASP A CA 1
ATOM 568 C C . ASP A 1 71 ? 3.960 1.499 14.471 1.00 89.88 71 ASP A C 1
ATOM 570 O O . ASP A 1 71 ? 3.112 0.799 13.903 1.00 89.88 71 ASP A O 1
ATOM 574 N N . ILE A 1 72 ? 5.063 0.973 15.008 1.00 89.81 72 ILE A N 1
ATOM 575 C CA . ILE A 1 72 ? 5.443 -0.444 14.934 1.00 89.81 72 ILE A CA 1
ATOM 576 C C . ILE A 1 72 ? 4.311 -1.355 15.436 1.00 89.81 72 ILE A C 1
ATOM 578 O O . ILE A 1 72 ? 4.143 -2.471 14.936 1.00 89.81 72 ILE A O 1
ATOM 582 N N . ARG A 1 73 ? 3.510 -0.903 16.409 1.00 90.12 73 ARG A N 1
ATOM 583 C CA . ARG A 1 73 ? 2.333 -1.628 16.907 1.00 90.12 73 ARG A CA 1
ATOM 584 C C . ARG A 1 73 ? 1.280 -1.792 15.816 1.00 90.12 73 ARG A C 1
ATOM 586 O O . ARG A 1 73 ? 0.806 -2.909 15.621 1.00 90.12 73 ARG A O 1
ATOM 593 N N . ILE A 1 74 ? 0.975 -0.732 15.070 1.00 90.56 74 ILE A N 1
ATOM 594 C CA . ILE A 1 74 ? 0.025 -0.768 13.949 1.00 90.56 74 ILE A CA 1
ATOM 595 C C . ILE A 1 74 ? 0.563 -1.688 12.850 1.00 90.56 74 ILE A C 1
ATOM 597 O O . ILE A 1 74 ? -0.151 -2.576 12.393 1.00 90.56 74 ILE A O 1
ATOM 601 N N . VAL A 1 75 ? 1.847 -1.574 12.498 1.00 92.12 75 VAL A N 1
ATOM 602 C CA . VAL A 1 75 ? 2.473 -2.456 11.496 1.00 92.12 75 VAL A CA 1
ATOM 603 C C . VAL A 1 75 ? 2.394 -3.931 11.909 1.00 92.12 75 VAL A C 1
ATOM 605 O O . VAL A 1 75 ? 2.125 -4.800 11.083 1.00 92.12 75 VAL A O 1
ATOM 608 N N . ARG A 1 76 ? 2.599 -4.257 13.192 1.00 92.12 76 ARG A N 1
ATOM 609 C CA . ARG A 1 76 ? 2.445 -5.635 13.697 1.00 92.12 76 ARG A CA 1
ATOM 610 C C . ARG A 1 76 ? 1.007 -6.140 13.583 1.00 92.12 76 ARG A C 1
ATOM 612 O O . ARG A 1 76 ? 0.816 -7.305 13.244 1.00 92.12 76 ARG A O 1
ATOM 619 N N . LEU A 1 77 ? 0.016 -5.293 13.853 1.00 91.62 77 LEU A N 1
ATOM 620 C CA . LEU A 1 77 ? -1.399 -5.645 13.706 1.00 91.62 77 LEU A CA 1
ATOM 621 C C . LEU A 1 77 ? -1.773 -5.878 12.238 1.00 91.62 77 LEU A C 1
ATOM 623 O O . LEU A 1 77 ? -2.421 -6.874 11.925 1.00 91.62 77 LEU A O 1
ATOM 627 N N . LEU A 1 78 ? -1.302 -5.021 11.331 1.00 91.88 78 LEU A N 1
ATOM 628 C CA . LEU A 1 78 ? -1.502 -5.178 9.889 1.00 91.88 78 LEU A CA 1
ATOM 629 C C . LEU A 1 78 ? -0.869 -6.479 9.374 1.00 91.88 78 LEU A C 1
ATOM 631 O O . LEU A 1 78 ? -1.528 -7.247 8.676 1.00 91.88 78 LEU A O 1
ATOM 635 N N . ARG A 1 79 ? 0.347 -6.815 9.826 1.00 92.31 79 ARG A N 1
ATOM 636 C CA . ARG A 1 79 ? 1.007 -8.082 9.468 1.00 92.31 79 ARG A CA 1
ATOM 637 C C . ARG A 1 79 ? 0.254 -9.321 9.935 1.00 92.31 79 ARG A C 1
ATOM 639 O O . ARG A 1 79 ? 0.199 -10.297 9.197 1.00 92.31 79 ARG A O 1
ATOM 646 N N . LYS A 1 80 ? -0.358 -9.292 11.125 1.00 91.62 80 LYS A N 1
ATOM 647 C CA . LYS A 1 80 ? -1.228 -10.392 11.587 1.00 91.62 80 LYS A CA 1
ATOM 648 C C . LYS A 1 80 ? -2.424 -10.622 10.659 1.00 91.62 80 LYS A C 1
ATOM 650 O O . LYS A 1 80 ? -2.933 -11.733 10.600 1.00 91.62 80 LYS A O 1
ATOM 655 N N . ASN A 1 81 ? -2.838 -9.588 9.930 1.00 89.62 81 ASN A N 1
ATOM 656 C CA . ASN A 1 81 ? -3.913 -9.632 8.943 1.00 89.62 81 ASN A CA 1
ATOM 657 C C . ASN A 1 81 ? -3.382 -9.750 7.496 1.00 89.62 81 ASN A C 1
ATOM 659 O O . ASN A 1 81 ? -4.106 -9.447 6.554 1.00 89.62 81 ASN A O 1
ATOM 663 N N . ASN A 1 82 ? -2.136 -10.207 7.310 1.00 91.06 82 ASN A N 1
ATOM 664 C CA . ASN A 1 82 ? -1.471 -10.399 6.014 1.00 91.06 82 ASN 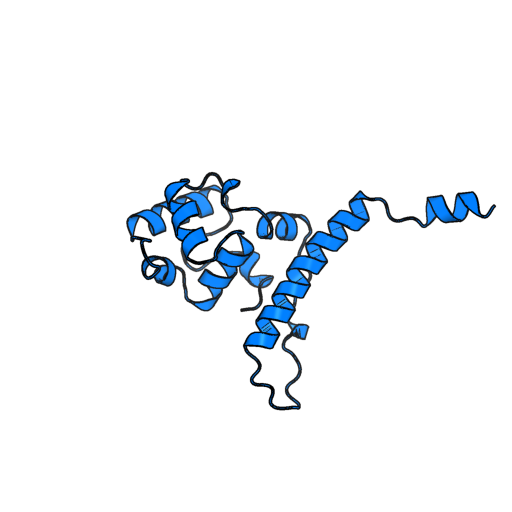A CA 1
ATOM 665 C C . ASN A 1 82 ? -1.273 -9.125 5.172 1.00 91.06 82 ASN A C 1
ATOM 667 O O . ASN A 1 82 ? -1.205 -9.197 3.948 1.00 91.06 82 ASN A O 1
ATOM 671 N N . ILE A 1 83 ? -1.157 -7.963 5.816 1.00 93.31 83 ILE A N 1
ATOM 672 C CA . ILE A 1 83 ? -0.869 -6.686 5.155 1.00 93.31 83 ILE A CA 1
ATOM 673 C C . ILE A 1 83 ? 0.590 -6.307 5.453 1.00 93.31 83 ILE A C 1
ATOM 675 O O . ILE A 1 83 ? 0.928 -5.985 6.597 1.00 93.31 83 ILE A O 1
ATOM 679 N N . TYR A 1 84 ? 1.462 -6.356 4.439 1.00 92.81 84 TYR A N 1
ATOM 680 C CA . TYR A 1 84 ? 2.911 -6.158 4.599 1.00 92.81 84 TYR A CA 1
ATOM 681 C C . TYR A 1 84 ? 3.439 -4.937 3.844 1.00 92.81 84 TYR A C 1
ATOM 683 O O . TYR A 1 84 ? 4.299 -4.211 4.354 1.00 92.81 84 TYR A O 1
ATOM 691 N N . GLN A 1 85 ? 2.944 -4.721 2.629 1.00 94.94 85 GLN A N 1
ATOM 692 C CA . GLN A 1 85 ? 3.348 -3.625 1.754 1.00 94.94 85 GLN A CA 1
ATOM 693 C C . GLN A 1 85 ? 2.250 -2.568 1.656 1.00 94.94 85 GLN A C 1
ATOM 695 O O . GLN A 1 85 ? 1.085 -2.818 1.979 1.00 94.94 85 GLN A O 1
ATOM 700 N N . LEU A 1 86 ? 2.617 -1.377 1.177 1.00 94.94 86 LEU A N 1
ATOM 701 C CA . LEU A 1 86 ? 1.637 -0.334 0.884 1.00 94.94 86 LEU A CA 1
ATOM 702 C C . LEU A 1 86 ? 0.595 -0.818 -0.133 1.00 94.94 86 LEU A C 1
ATOM 704 O O . LEU A 1 86 ? -0.588 -0.526 0.013 1.00 94.94 86 LEU A O 1
ATOM 708 N N . GLU A 1 87 ? 1.019 -1.597 -1.128 1.00 94.56 87 GLU A N 1
ATOM 709 C CA . GLU A 1 87 ? 0.130 -2.227 -2.099 1.00 94.56 87 GLU A CA 1
ATOM 710 C C . GLU A 1 87 ? -0.981 -3.044 -1.422 1.00 94.56 87 GLU A C 1
ATOM 712 O O . GLU A 1 87 ? -2.153 -2.844 -1.740 1.00 94.56 87 GLU A O 1
ATOM 717 N N . ASP A 1 88 ? -0.634 -3.920 -0.474 1.00 93.75 88 ASP A N 1
ATOM 718 C CA . ASP A 1 88 ? -1.599 -4.774 0.230 1.00 93.75 88 ASP A CA 1
ATOM 719 C C . ASP A 1 88 ? -2.632 -3.930 0.978 1.00 93.75 88 ASP A C 1
ATOM 721 O O . ASP A 1 88 ? -3.838 -4.179 0.906 1.00 93.75 88 ASP A O 1
ATOM 725 N N . LEU A 1 89 ? -2.150 -2.892 1.668 1.00 94.12 89 LEU A N 1
ATOM 726 C CA . LEU A 1 89 ? -2.986 -1.985 2.441 1.00 94.12 89 LEU A CA 1
ATOM 727 C C . LEU A 1 89 ? -3.963 -1.234 1.532 1.00 94.12 89 LEU A C 1
ATOM 729 O O . LEU A 1 89 ? -5.164 -1.206 1.796 1.00 94.12 89 LEU A O 1
ATOM 733 N N . LEU A 1 90 ? -3.467 -0.657 0.436 1.00 93.88 90 LEU A N 1
ATOM 734 C CA . LEU A 1 90 ? -4.294 0.101 -0.497 1.00 93.88 90 LEU A CA 1
ATOM 735 C C . LEU A 1 90 ? -5.281 -0.794 -1.248 1.00 93.88 90 LEU A C 1
ATOM 737 O O . LEU A 1 90 ? -6.416 -0.377 -1.469 1.00 93.88 90 LEU A O 1
ATOM 741 N N . ARG A 1 91 ? -4.907 -2.032 -1.598 1.00 92.06 91 ARG A N 1
ATOM 742 C CA . ARG A 1 91 ? -5.849 -3.011 -2.162 1.00 92.06 91 ARG A CA 1
ATOM 743 C C . ARG A 1 91 ? -6.948 -3.360 -1.160 1.00 92.06 91 ARG A C 1
ATOM 745 O O . ARG A 1 91 ? -8.120 -3.394 -1.529 1.00 92.06 91 ARG A O 1
ATOM 752 N N . PHE A 1 92 ? -6.598 -3.568 0.108 1.00 92.06 92 PHE A N 1
ATOM 753 C CA . PHE A 1 92 ? -7.585 -3.831 1.153 1.00 92.06 92 PHE A CA 1
ATOM 754 C C . PHE A 1 92 ? -8.570 -2.665 1.314 1.00 92.06 92 PHE A C 1
ATOM 756 O O . PHE A 1 92 ? -9.781 -2.892 1.327 1.00 92.06 92 PHE A O 1
ATOM 763 N N . ILE A 1 93 ? -8.062 -1.430 1.391 1.00 91.94 93 ILE A N 1
ATOM 764 C CA . ILE A 1 93 ? -8.882 -0.217 1.526 1.00 91.94 93 ILE A CA 1
ATOM 765 C C . ILE A 1 93 ? -9.765 -0.032 0.293 1.00 91.94 93 ILE A C 1
ATOM 767 O O . ILE A 1 93 ? -10.964 0.178 0.433 1.00 91.94 93 ILE A O 1
ATOM 771 N N . LYS A 1 94 ? -9.213 -0.166 -0.918 1.00 90.94 94 LYS A N 1
ATOM 772 C CA . LYS A 1 94 ? -9.982 0.008 -2.155 1.00 90.94 94 LYS A CA 1
ATOM 773 C C . LYS A 1 94 ? -11.122 -1.008 -2.281 1.00 90.94 94 LYS A C 1
ATOM 775 O O . LYS A 1 94 ? -12.166 -0.683 -2.834 1.00 90.94 94 LYS A O 1
ATOM 780 N N . LYS A 1 95 ? -10.931 -2.228 -1.770 1.00 89.25 95 LYS A N 1
ATOM 781 C CA . LYS A 1 95 ? -11.946 -3.288 -1.801 1.00 89.25 95 LYS A CA 1
ATOM 782 C C . LYS A 1 95 ? -13.034 -3.113 -0.739 1.00 89.25 95 LYS A C 1
ATOM 784 O O . LYS A 1 95 ? -14.205 -3.315 -1.035 1.00 89.25 95 LYS A O 1
ATOM 789 N N . ASN A 1 96 ? -12.648 -2.809 0.502 1.00 90.31 96 ASN A N 1
ATOM 790 C CA . ASN A 1 96 ? -13.550 -2.892 1.659 1.00 90.31 96 ASN A CA 1
ATOM 791 C C . ASN A 1 96 ? -13.933 -1.526 2.254 1.00 90.31 96 ASN A C 1
ATOM 793 O O . ASN A 1 96 ? -14.792 -1.464 3.133 1.00 90.31 96 ASN A O 1
ATOM 797 N N . GLY A 1 97 ? -13.288 -0.448 1.810 1.00 90.94 97 GLY A N 1
ATOM 798 C CA . GLY A 1 97 ? -13.328 0.868 2.441 1.00 90.94 97 GLY A CA 1
ATOM 799 C C . GLY A 1 97 ? -12.347 0.988 3.610 1.00 90.94 97 GLY A C 1
ATOM 800 O O . GLY A 1 97 ? -11.937 -0.003 4.220 1.00 90.94 97 GLY A O 1
ATOM 801 N N . PHE A 1 98 ? -11.970 2.222 3.950 1.00 91.12 98 PHE A N 1
ATOM 802 C CA . PHE A 1 98 ? -11.016 2.478 5.034 1.00 91.12 98 PHE A CA 1
ATOM 803 C C . PHE A 1 98 ? -11.545 2.023 6.399 1.00 91.12 98 PHE A C 1
ATOM 805 O O . PHE A 1 98 ? -10.815 1.425 7.187 1.00 91.12 98 PHE A O 1
ATOM 812 N N . ASP A 1 99 ? -12.836 2.230 6.664 1.00 89.25 99 ASP A N 1
ATOM 813 C CA . ASP A 1 99 ? -13.458 1.872 7.944 1.00 89.25 99 ASP A CA 1
ATOM 814 C C . ASP A 1 99 ? -13.452 0.355 8.213 1.00 89.25 99 ASP A C 1
ATOM 816 O O . ASP A 1 99 ? -13.561 -0.079 9.362 1.00 89.25 99 ASP A O 1
ATOM 820 N N . ALA A 1 100 ? -13.254 -0.477 7.182 1.00 90.44 100 ALA A N 1
ATOM 821 C CA . ALA A 1 100 ? -13.074 -1.915 7.353 1.00 90.44 100 ALA A CA 1
ATOM 822 C C . ALA A 1 100 ? -11.771 -2.274 8.086 1.00 90.44 100 ALA A C 1
ATOM 824 O O . ALA A 1 100 ? -11.698 -3.347 8.683 1.00 90.44 100 ALA A O 1
ATOM 825 N N . LEU A 1 101 ? -10.769 -1.385 8.110 1.00 89.81 101 LEU A N 1
ATOM 826 C CA . LEU A 1 101 ? -9.544 -1.594 8.886 1.00 89.81 101 LEU A CA 1
ATOM 827 C C . LEU A 1 101 ? -9.844 -1.726 10.381 1.00 89.81 101 LEU A C 1
ATOM 829 O O . LEU A 1 101 ? -9.250 -2.573 11.038 1.00 89.81 101 LEU A O 1
ATOM 833 N N . GLY A 1 102 ? -10.810 -0.965 10.904 1.00 87.81 102 GLY A N 1
ATOM 834 C CA . GLY A 1 102 ? -11.221 -1.037 12.311 1.00 87.81 102 GLY A CA 1
ATOM 835 C C . GLY A 1 102 ? -11.969 -2.323 12.676 1.00 87.81 102 GLY A C 1
ATOM 836 O O . GLY A 1 102 ? -12.236 -2.570 13.848 1.00 87.81 102 GLY A O 1
ATOM 837 N N . LYS A 1 103 ? -12.323 -3.148 11.682 1.00 87.88 103 LYS A N 1
ATOM 838 C CA . LYS A 1 103 ? -12.917 -4.477 11.887 1.00 87.88 103 LYS A CA 1
ATOM 839 C C . LYS A 1 103 ? -11.859 -5.583 11.932 1.00 87.88 103 LYS A C 1
ATOM 841 O O . LYS A 1 103 ? -12.195 -6.721 12.254 1.00 87.88 103 LYS A O 1
ATOM 846 N N . LEU A 1 104 ? -10.602 -5.278 11.596 1.00 89.00 104 LEU A N 1
ATOM 847 C CA . LEU A 1 104 ? -9.509 -6.242 11.672 1.00 89.00 104 LEU A CA 1
ATOM 848 C C . LEU A 1 104 ? -9.194 -6.578 13.128 1.00 89.00 104 LEU A C 1
ATOM 850 O O . LEU A 1 104 ? -9.261 -5.733 14.023 1.00 89.00 104 LEU A O 1
ATOM 854 N N . GLN A 1 105 ? -8.800 -7.826 13.367 1.00 83.69 105 GLN A N 1
ATOM 855 C CA . GLN A 1 105 ? -8.531 -8.292 14.719 1.00 83.69 105 GLN A CA 1
ATOM 856 C C . GLN A 1 105 ? -7.405 -7.468 15.360 1.00 83.69 105 GLN A C 1
ATOM 858 O O . GLN A 1 105 ? -6.266 -7.456 14.887 1.00 83.69 105 GLN A O 1
ATOM 863 N N . GLY A 1 106 ? -7.733 -6.795 16.465 1.00 83.50 106 GLY A N 1
ATOM 864 C CA . GLY A 1 106 ? -6.798 -5.980 17.240 1.00 83.50 106 GLY A CA 1
ATOM 865 C C . GLY A 1 106 ? -6.529 -4.581 16.677 1.00 83.50 106 GLY A C 1
ATOM 866 O O . GLY A 1 106 ? -5.778 -3.840 17.306 1.00 83.50 106 GLY A O 1
ATOM 867 N N . VAL A 1 107 ? -7.131 -4.197 15.546 1.00 87.12 107 VAL A N 1
ATOM 868 C CA . VAL A 1 107 ? -7.051 -2.829 15.015 1.00 87.12 107 VAL A CA 1
ATOM 869 C C . VAL A 1 107 ? -8.233 -2.030 15.553 1.00 87.12 107 VAL A C 1
ATOM 871 O O . VAL A 1 107 ? -9.378 -2.267 15.189 1.00 87.12 107 VAL A O 1
ATOM 874 N N . GLY A 1 108 ? -7.949 -1.092 16.454 1.00 86.44 108 GLY A N 1
ATOM 875 C CA . GLY A 1 108 ? -8.960 -0.203 17.020 1.00 86.44 108 GLY A CA 1
ATOM 876 C C . GLY A 1 108 ? -9.129 1.101 16.230 1.00 86.44 108 GLY A C 1
ATOM 877 O O . GLY A 1 108 ? -8.276 1.444 15.407 1.00 86.44 108 GLY A O 1
ATOM 878 N N . PRO A 1 109 ? -10.172 1.893 16.540 1.00 86.69 109 PRO A N 1
ATOM 879 C CA . PRO A 1 109 ? -10.432 3.175 15.881 1.00 86.69 109 PRO A CA 1
ATOM 880 C C . PRO A 1 109 ? -9.261 4.158 16.016 1.00 86.69 109 PRO A C 1
ATOM 882 O O . PRO A 1 109 ? -8.921 4.832 15.050 1.00 86.69 109 PRO A O 1
ATOM 885 N N . LEU A 1 110 ? -8.577 4.181 17.167 1.00 88.38 110 LEU A N 1
ATOM 886 C CA . LEU A 1 110 ? -7.392 5.023 17.372 1.00 88.38 110 LEU A CA 1
ATOM 887 C C . LEU A 1 110 ? -6.246 4.654 16.418 1.00 88.38 110 LEU A C 1
ATOM 889 O O . LEU A 1 110 ? -5.611 5.535 15.847 1.00 88.38 110 LEU A O 1
ATOM 893 N N . SER A 1 111 ? -6.002 3.356 16.214 1.00 89.56 111 SER A N 1
ATOM 894 C CA . SER A 1 111 ? -4.980 2.878 15.279 1.00 89.56 111 SER A CA 1
ATOM 895 C C . SER A 1 111 ? -5.316 3.253 13.838 1.00 89.56 111 SER A C 1
ATOM 897 O O . SER A 1 111 ? -4.417 3.602 13.080 1.00 89.56 111 SER A O 1
ATOM 899 N N . CYS A 1 112 ? -6.598 3.226 13.463 1.00 90.81 112 CYS A N 1
ATOM 900 C CA . CYS A 1 112 ? -7.051 3.692 12.154 1.00 90.81 112 CYS A CA 1
ATOM 901 C C . CYS A 1 112 ? -6.814 5.195 11.967 1.00 90.81 112 CYS A C 1
ATOM 903 O O . CYS A 1 112 ? -6.314 5.590 10.918 1.00 90.81 112 CYS A O 1
ATOM 905 N N . THR A 1 113 ? -7.121 6.021 12.972 1.00 91.44 113 THR A N 1
ATOM 906 C CA . THR A 1 113 ? -6.874 7.470 12.911 1.00 91.44 113 THR A CA 1
ATOM 907 C C . THR A 1 113 ? -5.384 7.773 12.764 1.00 91.44 113 THR A C 1
ATOM 909 O O . THR A 1 113 ? -4.997 8.467 11.832 1.00 91.44 113 THR A O 1
ATOM 912 N N . GLN A 1 114 ? -4.539 7.168 13.603 1.00 91.62 114 GLN A N 1
ATOM 913 C CA . GLN A 1 114 ? -3.082 7.338 13.539 1.00 91.62 114 GLN A CA 1
ATOM 914 C C . GLN A 1 114 ? -2.495 6.870 12.202 1.00 91.62 114 GLN A C 1
ATOM 916 O O . GLN A 1 114 ? -1.581 7.490 11.661 1.00 91.62 114 GLN A O 1
ATOM 921 N N . LEU A 1 115 ? -3.018 5.769 11.653 1.00 92.25 115 LEU A N 1
ATOM 922 C CA . LEU A 1 115 ? -2.613 5.285 10.339 1.00 92.25 115 LEU A CA 1
ATOM 923 C C . LEU A 1 115 ? -2.994 6.283 9.239 1.00 92.25 115 LEU A C 1
ATOM 925 O O . LEU A 1 115 ? -2.169 6.566 8.374 1.00 92.25 115 LEU A O 1
ATOM 929 N N . LEU A 1 116 ? -4.214 6.826 9.274 1.00 91.62 116 LEU A N 1
ATOM 930 C CA . LEU A 1 116 ? -4.674 7.806 8.292 1.00 91.62 116 LEU A CA 1
ATOM 931 C C . LEU A 1 116 ? -3.842 9.088 8.344 1.00 91.62 116 LEU A C 1
ATOM 933 O O . LEU A 1 116 ? -3.428 9.580 7.297 1.00 91.62 116 LEU A O 1
ATOM 937 N N . GLU A 1 117 ? -3.560 9.597 9.543 1.00 91.75 117 GLU A N 1
ATOM 938 C CA . GLU A 1 117 ? -2.694 10.761 9.749 1.00 91.75 117 GLU A CA 1
ATOM 939 C C . GLU A 1 117 ? -1.324 10.531 9.106 1.00 91.75 117 GLU A C 1
ATOM 941 O O . GLU A 1 117 ? -0.903 11.325 8.269 1.00 91.75 117 GLU A O 1
ATOM 946 N N . LYS A 1 118 ? -0.679 9.389 9.381 1.00 91.81 118 LYS A N 1
ATOM 947 C CA . LYS A 1 118 ? 0.632 9.059 8.798 1.00 91.81 118 LYS A CA 1
ATOM 948 C C . LYS A 1 118 ? 0.605 8.925 7.278 1.00 91.81 118 LYS A C 1
ATOM 950 O O . LYS A 1 118 ? 1.512 9.399 6.599 1.00 91.81 118 LYS A O 1
ATOM 955 N N . LEU A 1 119 ? -0.438 8.313 6.721 1.00 91.69 119 LEU A N 1
ATOM 956 C CA . LEU A 1 119 ? -0.597 8.200 5.267 1.00 91.69 119 LEU A CA 1
ATOM 957 C C . LEU A 1 119 ? -0.885 9.554 4.601 1.00 91.69 119 LEU A C 1
ATOM 959 O O . LEU A 1 119 ? -0.497 9.760 3.449 1.00 91.69 119 LEU A O 1
ATOM 963 N N . THR A 1 120 ? -1.523 10.474 5.325 1.00 92.06 120 THR A N 1
ATOM 964 C CA . THR A 1 120 ? -1.787 11.847 4.873 1.00 92.06 120 THR A CA 1
ATOM 965 C C . THR A 1 120 ? -0.517 12.698 4.935 1.00 92.06 120 THR A C 1
ATOM 967 O O . THR A 1 120 ? -0.188 13.383 3.969 1.00 92.06 120 THR A O 1
ATOM 970 N N . GLU A 1 121 ? 0.264 12.589 6.016 1.00 91.12 121 GLU A N 1
ATOM 971 C CA . GLU A 1 121 ? 1.596 13.204 6.147 1.00 91.12 121 GLU A CA 1
ATOM 972 C C . GLU A 1 121 ? 2.542 12.748 5.025 1.00 91.12 121 GLU A C 1
ATOM 974 O O . GLU A 1 121 ? 3.244 13.563 4.424 1.00 91.12 121 GLU A O 1
ATOM 979 N N . ALA A 1 122 ? 2.500 11.458 4.678 1.00 88.75 122 ALA A N 1
ATOM 980 C CA . ALA A 1 122 ? 3.256 10.884 3.568 1.00 88.75 122 ALA A CA 1
ATOM 981 C C . ALA A 1 122 ? 2.707 11.259 2.174 1.00 88.75 122 ALA A C 1
ATOM 983 O O . ALA A 1 122 ? 3.279 10.841 1.167 1.00 88.75 122 ALA A O 1
ATOM 984 N N . LYS A 1 123 ? 1.612 12.035 2.094 1.00 89.75 123 LYS A N 1
ATOM 985 C CA . LYS A 1 123 ? 0.918 12.432 0.852 1.00 89.75 123 LYS A CA 1
ATOM 986 C C . LYS A 1 123 ? 0.466 11.249 -0.011 1.00 89.75 123 LYS A C 1
ATOM 988 O O . LYS A 1 123 ? 0.392 11.350 -1.235 1.00 89.75 123 LYS A O 1
ATOM 993 N N . ILE A 1 124 ? 0.173 10.116 0.624 1.00 91.19 124 ILE A N 1
ATOM 994 C CA . ILE A 1 124 ? -0.327 8.913 -0.049 1.00 91.19 124 ILE A CA 1
ATOM 995 C C . ILE A 1 124 ? -1.853 8.970 -0.147 1.00 91.19 124 ILE A C 1
ATOM 997 O O . ILE A 1 124 ? -2.418 8.673 -1.201 1.00 91.19 124 ILE A O 1
ATOM 1001 N N . MET A 1 125 ? -2.512 9.341 0.952 1.00 91.19 125 MET A N 1
ATOM 1002 C CA . MET A 1 125 ? -3.968 9.453 1.052 1.00 91.19 125 MET A CA 1
ATOM 1003 C C . MET A 1 125 ? -4.390 10.907 1.274 1.00 91.19 125 MET A C 1
ATOM 1005 O O . MET A 1 125 ? -3.695 11.656 1.953 1.00 91.19 125 MET A O 1
ATOM 1009 N N . ASP A 1 126 ? -5.542 11.276 0.721 1.00 87.25 126 ASP A N 1
ATOM 1010 C CA . ASP A 1 126 ? -6.204 12.568 0.918 1.00 87.25 126 ASP A CA 1
ATOM 1011 C C . ASP A 1 126 ? -7.577 12.329 1.570 1.00 87.25 126 ASP A C 1
ATOM 1013 O O . ASP A 1 126 ? -8.640 12.386 0.952 1.00 87.25 126 ASP A O 1
ATOM 1017 N N . GLY A 1 127 ? -7.539 11.907 2.834 1.00 85.75 127 GLY A N 1
ATOM 1018 C CA . GLY A 1 127 ? -8.710 11.402 3.550 1.00 85.75 127 GLY A CA 1
ATOM 1019 C C . GLY A 1 127 ? -8.978 9.912 3.313 1.00 85.75 127 GLY A C 1
ATOM 1020 O O . GLY A 1 127 ? -8.146 9.180 2.782 1.00 85.75 127 GLY A O 1
ATOM 1021 N N . LYS A 1 128 ? -10.138 9.431 3.775 1.00 84.44 128 LYS A N 1
ATOM 1022 C CA . LYS A 1 128 ? -10.440 7.989 3.864 1.00 84.44 128 LYS A CA 1
ATOM 1023 C C . LYS A 1 128 ? -10.617 7.300 2.508 1.00 84.44 128 LYS A C 1
ATOM 1025 O O . LYS A 1 128 ? -10.229 6.143 2.369 1.00 84.44 128 LYS A O 1
ATOM 1030 N N . ASP A 1 129 ? -11.160 8.015 1.524 1.00 80.88 129 ASP A N 1
ATOM 1031 C CA . ASP A 1 129 ? -11.597 7.423 0.252 1.00 80.88 129 ASP A CA 1
ATOM 1032 C C . ASP A 1 129 ? -10.790 7.905 -0.961 1.00 80.88 129 ASP A C 1
ATOM 1034 O O . ASP A 1 129 ? -10.955 7.386 -2.065 1.00 80.88 129 ASP A O 1
ATOM 1038 N N . SER A 1 130 ? -9.887 8.872 -0.774 1.00 87.75 130 SER A N 1
ATOM 1039 C CA . SER A 1 130 ? -9.081 9.428 -1.859 1.00 87.75 130 SER A CA 1
ATOM 1040 C C . SER A 1 130 ? -7.629 8.976 -1.742 1.00 87.75 130 SER A C 1
ATOM 1042 O O . SER A 1 130 ? -6.925 9.280 -0.780 1.00 87.75 130 SER A O 1
ATOM 1044 N N . CYS A 1 131 ? -7.162 8.244 -2.748 1.00 92.12 131 CYS A N 1
ATOM 1045 C CA . CYS A 1 131 ? -5.754 7.927 -2.938 1.00 92.12 131 CYS A CA 1
ATOM 1046 C C . CYS A 1 131 ? -5.469 7.881 -4.436 1.00 92.12 131 CYS A C 1
ATOM 1048 O O . CYS A 1 131 ? -6.077 7.102 -5.177 1.00 92.12 131 CYS A O 1
ATOM 1050 N N . TYR A 1 132 ? -4.512 8.686 -4.893 1.00 91.06 132 TYR A N 1
ATOM 1051 C CA . TYR A 1 132 ? -4.173 8.765 -6.314 1.00 91.06 132 TYR A CA 1
ATOM 1052 C C . TYR A 1 132 ? -3.625 7.433 -6.864 1.00 91.06 132 TYR A C 1
ATOM 1054 O O . TYR A 1 132 ? -3.742 7.156 -8.056 1.00 91.06 132 TYR A O 1
ATOM 1062 N N . LEU A 1 133 ? -3.068 6.569 -6.004 1.00 92.12 133 LEU A N 1
ATOM 1063 C CA . LEU A 1 133 ? -2.548 5.254 -6.389 1.00 92.12 133 LEU A CA 1
ATOM 1064 C C . LEU A 1 133 ? -3.654 4.236 -6.692 1.00 92.12 133 LEU A C 1
ATOM 1066 O O . LEU A 1 133 ? -3.389 3.226 -7.346 1.00 92.12 133 LEU A O 1
ATOM 1070 N N . PHE A 1 134 ? -4.903 4.489 -6.284 1.00 90.81 134 PHE A N 1
ATOM 1071 C CA . PHE A 1 134 ? -6.014 3.578 -6.563 1.00 90.81 134 PHE A CA 1
ATOM 1072 C C . PHE A 1 134 ? -6.255 3.368 -8.056 1.00 90.81 134 PHE A C 1
ATOM 1074 O O . PHE A 1 134 ? -6.709 2.289 -8.436 1.00 90.81 134 PHE A O 1
ATOM 1081 N N . GLN A 1 135 ? -5.917 4.332 -8.915 1.00 88.38 135 GLN A N 1
ATOM 1082 C CA . GLN A 1 135 ? -6.047 4.183 -10.370 1.00 88.38 135 GLN A CA 1
ATOM 1083 C C . GLN A 1 135 ? -5.183 3.042 -10.941 1.00 88.38 135 GLN A C 1
ATOM 1085 O O . GLN A 1 135 ? -5.514 2.466 -11.975 1.00 88.38 135 GLN A O 1
ATOM 1090 N N . TYR A 1 136 ? -4.106 2.679 -10.239 1.00 89.12 136 TYR A N 1
ATOM 1091 C CA . TYR A 1 136 ? -3.157 1.652 -10.660 1.00 89.12 136 TYR A CA 1
ATOM 1092 C C . TYR A 1 136 ? -3.469 0.260 -10.107 1.00 89.12 136 TYR A C 1
ATOM 1094 O O . TYR A 1 136 ? -2.867 -0.717 -10.555 1.00 89.12 136 TYR A O 1
ATOM 1102 N N . LEU A 1 137 ? -4.377 0.148 -9.135 1.00 88.69 137 LEU A N 1
ATOM 1103 C CA . LEU A 1 137 ? -4.662 -1.100 -8.426 1.00 88.69 137 LEU A CA 1
ATOM 1104 C C . LEU A 1 137 ? -5.985 -1.711 -8.890 1.00 88.69 137 LEU A C 1
ATOM 1106 O O . LEU A 1 137 ? -7.017 -1.047 -8.888 1.00 88.69 137 LEU A O 1
ATOM 1110 N N . ILE A 1 138 ? -5.978 -2.995 -9.232 1.00 85.69 138 ILE A N 1
ATOM 1111 C CA . ILE A 1 138 ? -7.187 -3.784 -9.509 1.00 85.69 138 ILE A CA 1
ATOM 1112 C C . ILE A 1 138 ? -7.554 -4.621 -8.278 1.00 85.69 138 ILE A C 1
ATOM 1114 O O . ILE A 1 138 ? -6.708 -5.328 -7.734 1.00 85.69 138 ILE A O 1
ATOM 1118 N N . VAL A 1 139 ? -8.799 -4.525 -7.822 1.00 81.06 139 VAL A N 1
ATOM 1119 C CA . VAL A 1 139 ? -9.329 -5.214 -6.634 1.00 81.06 139 VAL A CA 1
ATOM 1120 C C . VAL A 1 139 ? -10.671 -5.843 -6.919 1.00 81.06 139 VAL A C 1
ATOM 1122 O O . VAL A 1 139 ? -11.288 -5.446 -7.933 1.00 81.06 139 VAL A O 1
#

Foldseek 3Di:
DVVVVCVVPDDPPVNVVLVVLQVVLLVVQQVLQVVPDPPPDPDPGPSVLQDRDDSVLSVQQAAFPVVLPQPPLLSVQCVVVVRTGNVSVLLVCQVPWLVCQCVRVPCHPVSSVSVQVSCVVVVQADPGHDGPSVSNHHD

Radius of gyration: 18.28 Å; chains: 1; bounding box: 50×32×51 Å

Sequence (139 aa):
MAATYIHENWKTTETCRKQVLKLTIQCNNYKSALQYQNVEEGVPCMCNRIQKVPIEDAKLLLTSLEKLEIDIRIVRLLRKNNIYQLEDLLRFIKKNGFDALGKLQGVGPLSCTQLLEKLTEAKIMDGKDSCYLFQYLIV

Secondary structure (DSSP, 8-state):
-HHHHHHHHSPPHHHHHHHHHHHHHHHHHHHHHHHH----TTPPPGGGG-PPPPHHHHHHHTSBGGGTT--HHHHHHHHHTT--BHHHHHHHHHHH-GGGGGGSTT--HHHHHHHHHHHHHTTS-SSSS--GGGGG---

pLDDT: mean 82.87, std 13.49, range [45.72, 94.94]